Protein AF-X1L1N5-F1 (afdb_monomer_lite)

InterPro domains:
  IPR055259 Spore protein YkvP/CgeB, glycosyl transferase-like domain [PF13524] (21-61)

Foldseek 3Di:
DPDVVVVVVVVVVVVVVVVCPDDADEDDPVLVVQVVVVHAEEEAHHPPSVVPDDDPRRYDHD

Secondary structure (DSSP, 8-state):
---HHHHHHHHHHHHHHHH--S--BPP-THHHHHHHTT--EEE--BTTGGGTS-BTTTEEE-

Structure (mmCIF, N/CA/C/O backbone):
data_AF-X1L1N5-F1
#
_entry.id   AF-X1L1N5-F1
#
loop_
_atom_site.group_PDB
_atom_site.id
_atom_site.type_symbol
_atom_site.label_atom_id
_atom_site.label_alt_id
_atom_site.label_comp_id
_atom_site.label_asym_id
_atom_site.label_entity_id
_atom_site.label_seq_id
_atom_site.pdbx_PDB_ins_code
_atom_site.Cartn_x
_atom_site.Cartn_y
_atom_site.Cartn_z
_atom_site.occupancy
_atom_site.B_iso_or_equiv
_atom_site.auth_seq_id
_atom_site.auth_comp_id
_atom_site.auth_asym_id
_atom_site.auth_atom_id
_atom_site.pdbx_PDB_model_num
ATOM 1 N N . SER A 1 1 ? 13.511 -10.153 -24.878 1.00 49.38 1 SER A N 1
ATOM 2 C CA . SER A 1 1 ? 13.443 -8.854 -25.570 1.00 49.38 1 SER A CA 1
ATOM 3 C C . SER A 1 1 ? 12.913 -7.849 -24.563 1.00 49.38 1 SER A C 1
ATOM 5 O O . SER A 1 1 ? 11.727 -7.895 -24.267 1.00 49.38 1 SER A O 1
ATOM 7 N N . TYR A 1 2 ? 13.792 -7.092 -23.895 1.00 56.34 2 TYR A N 1
ATOM 8 C CA . TYR A 1 2 ? 13.356 -6.119 -22.888 1.00 56.34 2 TYR A CA 1
ATOM 9 C C . TYR A 1 2 ? 12.734 -4.923 -23.600 1.00 56.34 2 TYR A C 1
ATOM 11 O O . TYR A 1 2 ? 13.336 -4.317 -24.484 1.00 56.34 2 TYR A O 1
ATOM 19 N N . ASP A 1 3 ? 11.477 -4.682 -23.260 1.00 67.19 3 ASP A N 1
ATOM 20 C CA . ASP A 1 3 ? 10.562 -3.872 -24.036 1.00 67.19 3 ASP A CA 1
ATOM 21 C C . ASP A 1 3 ? 10.699 -2.395 -23.666 1.00 67.19 3 ASP A C 1
ATOM 23 O O . ASP A 1 3 ? 10.485 -1.995 -22.520 1.00 67.19 3 ASP A O 1
ATOM 27 N N . ILE A 1 4 ? 11.022 -1.570 -24.658 1.00 69.50 4 ILE A N 1
ATOM 28 C CA . ILE A 1 4 ? 11.102 -0.109 -24.552 1.00 69.50 4 ILE A CA 1
ATOM 29 C C . ILE A 1 4 ? 9.817 0.519 -23.983 1.00 69.50 4 ILE A C 1
ATOM 31 O O . ILE A 1 4 ? 9.869 1.614 -23.419 1.00 69.50 4 ILE A O 1
ATOM 35 N N . ARG A 1 5 ? 8.678 -0.187 -24.048 1.00 66.00 5 ARG A N 1
ATOM 36 C CA . ARG A 1 5 ? 7.420 0.207 -23.401 1.00 66.00 5 ARG A CA 1
ATOM 37 C C . ARG A 1 5 ? 7.547 0.363 -21.886 1.00 66.00 5 ARG A C 1
ATOM 39 O O . ARG A 1 5 ? 6.946 1.290 -21.356 1.00 66.00 5 ARG A O 1
ATOM 46 N N . TYR A 1 6 ? 8.350 -0.460 -21.209 1.00 63.31 6 TYR A N 1
ATOM 47 C CA . TYR A 1 6 ? 8.563 -0.361 -19.758 1.00 63.31 6 TYR A CA 1
ATOM 48 C C . TYR A 1 6 ? 9.310 0.926 -19.374 1.00 63.31 6 TYR A C 1
ATOM 50 O O . TYR A 1 6 ? 8.969 1.619 -18.415 1.00 63.31 6 TYR A O 1
ATOM 58 N N . ILE A 1 7 ? 10.310 1.294 -20.177 1.00 64.81 7 ILE A N 1
ATOM 59 C CA . ILE A 1 7 ? 11.102 2.507 -19.954 1.00 64.81 7 ILE A CA 1
ATOM 60 C C . ILE A 1 7 ? 10.230 3.749 -20.197 1.00 64.81 7 ILE A C 1
ATOM 62 O O . ILE A 1 7 ? 10.232 4.686 -19.397 1.00 64.81 7 ILE A O 1
ATOM 66 N N . PHE A 1 8 ? 9.405 3.737 -21.249 1.00 66.25 8 PHE A N 1
ATOM 67 C CA . PHE A 1 8 ? 8.478 4.836 -21.530 1.00 66.25 8 PHE A CA 1
ATOM 68 C C . PHE A 1 8 ? 7.311 4.930 -20.536 1.00 66.25 8 PHE A C 1
ATOM 70 O O . PHE A 1 8 ? 6.894 6.045 -20.212 1.00 66.25 8 PHE A O 1
ATOM 77 N N . SER A 1 9 ? 6.800 3.814 -20.004 1.00 62.09 9 SER A N 1
ATOM 78 C CA . SER A 1 9 ? 5.776 3.846 -18.951 1.00 62.09 9 SER A CA 1
ATOM 79 C C . SER A 1 9 ? 6.325 4.416 -17.645 1.00 62.09 9 SER A C 1
ATOM 81 O O . SER A 1 9 ? 5.636 5.209 -17.007 1.00 62.09 9 SER A O 1
ATOM 83 N N . SER A 1 10 ? 7.580 4.107 -17.303 1.00 64.19 10 SER A N 1
ATOM 84 C CA . SER A 1 10 ? 8.249 4.642 -16.111 1.00 64.19 10 SER A CA 1
ATOM 85 C C . SER A 1 10 ? 8.521 6.150 -16.202 1.00 64.19 10 SER A C 1
ATOM 87 O O . SER A 1 10 ? 8.446 6.862 -15.206 1.00 64.19 10 SER A O 1
ATOM 89 N N . ILE A 1 11 ? 8.814 6.674 -17.394 1.00 69.25 11 ILE A N 1
ATOM 90 C CA . ILE A 1 11 ? 9.030 8.117 -17.594 1.00 69.25 11 ILE A CA 1
ATOM 91 C C . ILE A 1 11 ? 7.694 8.875 -17.622 1.00 69.25 11 ILE A C 1
ATOM 93 O O . ILE A 1 11 ? 7.595 10.000 -17.127 1.00 69.25 11 ILE A O 1
ATOM 97 N N . LYS A 1 12 ? 6.637 8.254 -18.160 1.00 65.44 12 LYS A N 1
ATOM 98 C CA . LYS A 1 12 ? 5.281 8.816 -18.147 1.00 65.44 12 LYS A CA 1
ATOM 99 C C . LYS A 1 12 ? 4.707 8.877 -16.726 1.00 65.44 12 LYS A C 1
ATOM 101 O O . LYS A 1 12 ? 4.144 9.909 -16.369 1.00 65.44 12 LYS A O 1
ATOM 106 N N . SER A 1 13 ? 4.903 7.842 -15.905 1.00 61.25 13 SER A N 1
ATOM 107 C CA . SER A 1 13 ? 4.487 7.847 -14.494 1.00 61.25 13 SER A CA 1
ATOM 108 C C . SER A 1 13 ? 5.246 8.895 -13.673 1.00 61.25 13 SER A C 1
ATOM 110 O O . SER A 1 13 ? 4.630 9.612 -12.889 1.00 61.25 13 SER A O 1
ATOM 112 N N . LEU A 1 14 ? 6.543 9.095 -13.935 1.00 61.22 14 LEU A N 1
ATOM 113 C CA . LEU A 1 14 ? 7.344 10.166 -13.324 1.00 61.22 14 LEU A CA 1
ATOM 114 C C . LEU A 1 14 ? 6.861 11.578 -13.701 1.00 61.22 14 LEU A C 1
ATOM 116 O O . LEU A 1 14 ? 6.921 12.501 -12.885 1.00 61.22 14 LEU A O 1
ATOM 120 N N . ARG A 1 15 ? 6.347 11.765 -14.922 1.00 65.25 15 ARG A N 1
ATOM 121 C CA . ARG A 1 15 ? 5.799 13.058 -15.362 1.00 65.25 15 ARG A CA 1
ATOM 122 C C . ARG A 1 15 ? 4.444 13.366 -14.722 1.00 65.25 15 ARG A C 1
ATOM 124 O O . ARG A 1 15 ? 4.207 14.511 -14.341 1.00 65.25 15 ARG A O 1
ATOM 131 N N . GLU A 1 16 ? 3.584 12.363 -14.569 1.00 59.97 16 GLU A N 1
ATOM 132 C CA . GLU A 1 16 ? 2.318 12.503 -13.836 1.00 59.97 16 GLU A CA 1
ATOM 133 C C . GLU A 1 16 ? 2.558 12.680 -12.322 1.00 59.97 16 GLU A C 1
ATOM 135 O O . GLU A 1 16 ? 1.905 13.511 -11.689 1.00 59.97 16 GLU A O 1
ATOM 140 N N . PHE A 1 17 ? 3.586 12.029 -11.764 1.00 58.41 17 PHE A N 1
ATOM 141 C CA . PHE A 1 17 ? 4.064 12.232 -10.392 1.00 58.41 17 PHE A CA 1
ATOM 142 C C . PHE A 1 17 ? 4.515 13.679 -10.137 1.00 58.41 17 PHE A C 1
ATOM 144 O O . PHE A 1 17 ? 4.070 14.296 -9.171 1.00 58.41 17 PHE A O 1
ATOM 151 N N . MET A 1 18 ? 5.303 14.290 -11.030 1.00 57.12 18 MET A N 1
ATOM 152 C CA . MET A 1 18 ? 5.689 15.706 -10.882 1.00 57.12 18 MET A CA 1
ATOM 153 C C . MET A 1 18 ? 4.515 16.689 -11.037 1.00 57.12 18 MET A C 1
ATOM 155 O O . MET A 1 18 ? 4.570 17.805 -10.518 1.00 57.12 18 MET A O 1
ATOM 159 N N . ARG A 1 19 ? 3.427 16.284 -11.706 1.00 57.03 19 ARG A N 1
ATOM 160 C CA . ARG A 1 19 ? 2.178 17.060 -11.791 1.00 57.03 19 ARG A CA 1
ATOM 161 C C . ARG A 1 19 ? 1.337 16.960 -10.509 1.00 57.03 19 ARG A C 1
ATOM 163 O O . ARG A 1 19 ? 0.498 17.826 -10.261 1.00 57.03 19 ARG A O 1
ATOM 170 N N . SER A 1 20 ? 1.590 15.959 -9.662 1.00 52.62 20 SER A N 1
ATOM 171 C CA . SER A 1 20 ? 0.877 15.715 -8.403 1.00 52.62 20 SER A CA 1
ATOM 172 C C . SER A 1 20 ? 1.425 16.555 -7.236 1.00 52.62 20 SER A C 1
ATOM 174 O O . SER A 1 20 ? 1.892 16.075 -6.210 1.00 52.62 20 SER A O 1
ATOM 176 N N . LYS A 1 21 ? 1.307 17.881 -7.341 1.00 50.88 21 LYS A N 1
ATOM 177 C CA . LYS A 1 21 ? 1.623 18.820 -6.244 1.00 50.88 21 LYS A CA 1
ATOM 178 C C . LYS A 1 21 ? 0.567 18.809 -5.115 1.00 50.88 21 LYS A C 1
ATOM 180 O O . LYS A 1 21 ? 0.329 19.829 -4.471 1.00 50.88 21 LYS A O 1
ATOM 185 N N . LYS A 1 22 ? -0.107 17.678 -4.883 1.00 55.06 22 LYS A N 1
ATOM 186 C CA . LYS A 1 22 ? -1.117 17.494 -3.832 1.00 55.06 22 LYS A CA 1
ATOM 187 C C . LYS A 1 22 ? -0.829 16.206 -3.059 1.00 55.06 22 LYS A C 1
ATOM 189 O O . LYS A 1 22 ? -1.240 15.134 -3.470 1.00 55.06 22 LYS A O 1
ATOM 194 N N . ARG A 1 23 ? -0.132 16.375 -1.930 1.00 58.91 23 ARG A N 1
ATOM 195 C CA . ARG A 1 23 ? -0.047 15.458 -0.778 1.00 58.91 23 ARG A CA 1
ATOM 196 C C . ARG A 1 23 ? 0.109 13.974 -1.120 1.00 58.91 23 ARG A C 1
ATOM 198 O O . ARG A 1 23 ? -0.789 13.180 -0.874 1.00 58.91 23 ARG A O 1
ATOM 205 N N . ILE A 1 24 ? 1.279 13.611 -1.624 1.00 63.25 24 ILE A N 1
ATOM 206 C CA . ILE A 1 24 ? 1.713 12.216 -1.602 1.00 63.25 24 ILE A CA 1
ATOM 207 C C . ILE A 1 24 ? 2.279 11.961 -0.208 1.00 63.25 24 ILE A C 1
ATOM 209 O O . ILE A 1 24 ? 3.312 12.526 0.155 1.00 63.25 24 ILE A O 1
ATOM 213 N N . GLU A 1 25 ? 1.578 11.159 0.587 1.00 69.31 25 GLU A N 1
ATOM 214 C CA . GLU A 1 25 ? 2.120 10.680 1.858 1.00 69.31 25 GLU A CA 1
ATOM 215 C C . GLU A 1 25 ? 3.186 9.609 1.595 1.00 69.31 25 GLU A C 1
ATOM 217 O O . GLU A 1 25 ? 3.133 8.893 0.596 1.00 69.31 25 GLU A O 1
ATOM 222 N N . GLN A 1 26 ? 4.169 9.500 2.488 1.00 76.50 26 GLN A N 1
ATOM 223 C CA . GLN A 1 26 ? 5.180 8.441 2.433 1.00 76.50 26 GLN A CA 1
ATOM 224 C C . GLN A 1 26 ? 4.638 7.130 3.011 1.00 76.50 26 GLN A C 1
ATOM 226 O O . GLN A 1 26 ? 3.820 7.143 3.939 1.00 76.50 26 GLN A O 1
ATOM 231 N N . ILE A 1 27 ? 5.140 6.004 2.496 1.00 80.56 27 ILE A N 1
ATOM 232 C CA . ILE A 1 27 ? 4.819 4.672 3.013 1.00 80.56 27 ILE A CA 1
ATOM 233 C C . ILE A 1 27 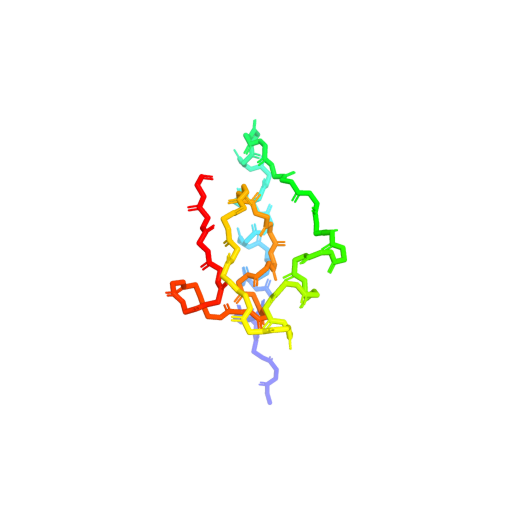? 5.332 4.570 4.456 1.00 80.56 27 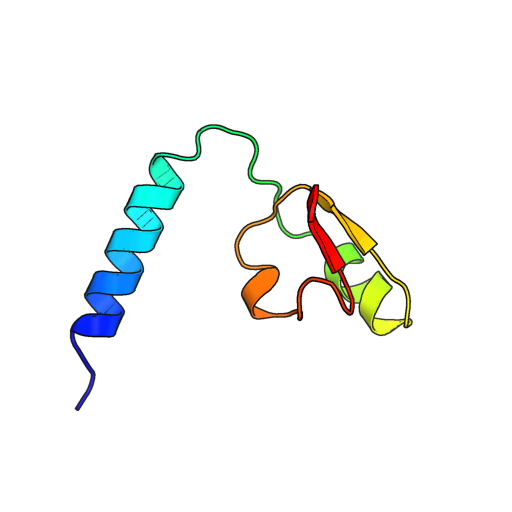ILE A C 1
ATOM 235 O O . ILE A 1 27 ? 6.482 4.895 4.747 1.00 80.56 27 ILE A O 1
ATOM 239 N N . LYS A 1 28 ? 4.470 4.113 5.367 1.00 84.19 28 LYS A N 1
ATOM 240 C CA . LYS A 1 28 ? 4.781 3.903 6.791 1.00 84.19 28 LYS A CA 1
ATOM 241 C C . LYS A 1 28 ? 4.658 2.412 7.105 1.00 84.19 28 LYS A C 1
ATOM 243 O O . LYS A 1 28 ? 3.813 1.747 6.518 1.00 84.19 28 LYS A O 1
ATOM 248 N N . ALA A 1 29 ? 5.437 1.901 8.061 1.00 84.12 29 ALA A N 1
ATOM 249 C CA . ALA A 1 29 ? 5.430 0.476 8.437 1.00 84.12 29 ALA A CA 1
ATOM 250 C C . ALA A 1 29 ? 4.023 -0.059 8.766 1.00 84.12 29 ALA A C 1
ATOM 252 O O . ALA A 1 29 ? 3.648 -1.150 8.343 1.00 84.12 29 ALA A O 1
ATOM 253 N N . ARG A 1 30 ? 3.195 0.776 9.405 1.00 82.25 30 ARG A N 1
ATOM 254 C CA . ARG A 1 30 ? 1.800 0.459 9.742 1.00 82.25 30 ARG A CA 1
ATOM 255 C C 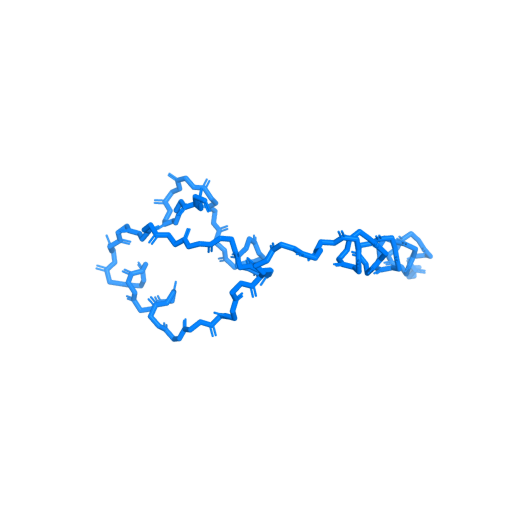. ARG A 1 30 ? 0.940 0.069 8.539 1.00 82.25 30 ARG A C 1
ATOM 257 O O . ARG A 1 30 ? 0.028 -0.728 8.707 1.00 82.25 30 ARG A O 1
ATOM 264 N N . ASN A 1 31 ? 1.265 0.586 7.350 1.00 83.06 31 ASN A N 1
ATOM 265 C CA . ASN A 1 31 ? 0.576 0.250 6.104 1.00 83.06 31 ASN A CA 1
ATOM 266 C C . ASN A 1 31 ? 0.697 -1.234 5.745 1.00 83.06 31 ASN A C 1
ATOM 268 O O . ASN A 1 31 ? -0.112 -1.721 4.969 1.00 83.06 31 ASN A O 1
ATOM 272 N N . PHE A 1 32 ? 1.688 -1.933 6.304 1.00 87.00 32 PHE A N 1
ATOM 273 C CA . PHE A 1 32 ? 1.866 -3.372 6.144 1.00 87.00 32 PHE A CA 1
ATOM 274 C C . PHE A 1 32 ? 1.425 -4.152 7.377 1.00 87.00 32 PHE A C 1
ATOM 276 O O . PHE A 1 32 ? 0.828 -5.214 7.241 1.00 87.00 32 PHE A O 1
ATOM 283 N N . GLU A 1 33 ? 1.675 -3.624 8.575 1.00 88.12 33 GLU A N 1
ATOM 284 C CA . GLU A 1 33 ? 1.319 -4.305 9.824 1.00 88.12 33 GLU A CA 1
ATOM 285 C C . GLU A 1 33 ? -0.196 -4.488 9.978 1.00 88.12 33 GLU A C 1
ATOM 287 O O . GLU A 1 33 ? -0.640 -5.553 10.396 1.00 88.12 33 GLU A O 1
ATOM 292 N N . ILE A 1 34 ? -0.998 -3.476 9.623 1.00 85.75 34 ILE A N 1
ATOM 293 C CA . ILE A 1 34 ? -2.457 -3.538 9.780 1.00 85.75 34 ILE A CA 1
ATOM 294 C C . ILE A 1 34 ? -3.064 -4.606 8.848 1.00 85.75 34 ILE A C 1
ATOM 296 O O . ILE A 1 34 ? -3.738 -5.497 9.373 1.00 85.75 34 ILE A O 1
ATOM 300 N N . PRO A 1 35 ? -2.781 -4.611 7.527 1.00 84.81 35 PRO A N 1
ATOM 301 C CA . PRO A 1 35 ? -3.191 -5.707 6.646 1.00 84.81 35 PRO A CA 1
ATOM 302 C C . PRO A 1 35 ? -2.652 -7.080 7.055 1.00 84.81 35 PRO A C 1
ATOM 304 O O . PRO A 1 35 ? -3.398 -8.056 7.043 1.00 84.81 35 PRO A O 1
ATOM 307 N N . ALA A 1 36 ? -1.386 -7.174 7.484 1.00 85.75 36 ALA A N 1
ATOM 308 C CA . ALA A 1 36 ? -0.777 -8.447 7.883 1.00 85.75 36 ALA A CA 1
ATOM 309 C C . ALA A 1 36 ? -1.462 -9.091 9.102 1.00 85.75 36 ALA A C 1
ATOM 311 O O . ALA A 1 36 ? -1.435 -10.311 9.257 1.00 85.75 36 ALA A O 1
ATOM 312 N N . LEU A 1 37 ? -2.099 -8.283 9.952 1.00 88.25 37 LEU A N 1
ATOM 313 C CA . LEU A 1 37 ? -2.899 -8.739 11.091 1.00 88.25 37 LEU A CA 1
ATOM 314 C C . LEU A 1 37 ? -4.380 -8.977 10.733 1.00 88.25 37 LEU A C 1
ATOM 316 O O . LEU A 1 37 ? -5.196 -9.203 11.625 1.00 88.25 37 LEU A O 1
ATOM 320 N N . GLY A 1 38 ? -4.741 -8.927 9.446 1.00 85.44 38 GLY A N 1
ATOM 321 C CA . GLY A 1 38 ? -6.116 -9.074 8.956 1.00 85.44 38 GLY A CA 1
ATOM 322 C C . GLY A 1 38 ? -6.984 -7.827 9.152 1.00 85.44 38 GLY A C 1
ATOM 323 O O . GLY A 1 38 ? -8.207 -7.902 9.046 1.00 85.44 38 GLY A O 1
ATOM 324 N N . GLY A 1 39 ? -6.369 -6.689 9.477 1.00 84.31 39 GLY A N 1
ATOM 325 C CA . GLY A 1 39 ? -7.043 -5.407 9.627 1.00 84.31 39 GLY A CA 1
ATOM 326 C C . GLY A 1 39 ? -7.223 -4.684 8.293 1.00 84.31 39 GLY A C 1
ATOM 327 O O . GLY A 1 39 ? -6.449 -4.856 7.357 1.00 84.31 39 GLY A O 1
ATOM 328 N N . PHE A 1 40 ? -8.234 -3.822 8.230 1.00 85.44 40 PHE A N 1
ATOM 329 C CA . PHE A 1 40 ? -8.516 -2.992 7.062 1.00 85.44 40 PHE A CA 1
ATOM 330 C C . PHE A 1 40 ? -8.078 -1.548 7.314 1.00 85.44 40 PHE A C 1
ATOM 332 O O . PHE A 1 40 ? -8.486 -0.942 8.310 1.00 85.44 40 PHE A O 1
ATOM 339 N N . GLN A 1 41 ? -7.257 -0.985 6.424 1.00 84.81 41 GLN A N 1
ATOM 340 C CA . GLN A 1 41 ? -6.670 0.341 6.630 1.00 84.81 41 GLN A CA 1
ATOM 341 C C . GLN A 1 41 ? -7.251 1.414 5.703 1.00 84.81 41 GLN A C 1
ATOM 343 O O . GLN A 1 41 ? -7.185 1.310 4.481 1.00 84.81 41 GLN A O 1
ATOM 348 N N . LEU A 1 42 ? -7.710 2.517 6.304 1.00 84.69 42 LEU A N 1
ATOM 349 C CA . LEU A 1 42 ? -7.998 3.773 5.610 1.00 84.69 42 LEU A CA 1
ATOM 350 C C . LEU A 1 42 ? -6.752 4.663 5.643 1.00 84.69 42 LEU A C 1
ATOM 352 O O . LEU A 1 42 ? -6.287 5.046 6.718 1.00 84.69 42 LEU A O 1
ATOM 356 N N . THR A 1 43 ? -6.190 4.982 4.480 1.00 79.56 43 THR A N 1
ATOM 357 C CA . THR A 1 43 ? -4.965 5.786 4.373 1.00 79.56 43 THR A CA 1
ATOM 358 C C . THR A 1 43 ? -5.120 6.917 3.366 1.00 79.56 43 THR A C 1
ATOM 360 O O . THR A 1 43 ? -5.938 6.855 2.458 1.00 79.56 43 THR A O 1
ATOM 363 N N . ASN A 1 44 ? -4.314 7.965 3.508 1.00 77.25 44 ASN A N 1
ATOM 364 C CA . ASN A 1 44 ? -4.153 8.942 2.435 1.00 77.25 44 ASN A CA 1
ATOM 365 C C . ASN A 1 44 ? -3.438 8.289 1.250 1.00 77.25 44 ASN A C 1
ATOM 367 O O . ASN A 1 44 ? -2.664 7.340 1.437 1.00 77.25 44 ASN A O 1
ATOM 371 N N . TYR A 1 45 ? -3.650 8.852 0.060 1.00 73.69 45 TYR A N 1
ATOM 372 C CA . TYR A 1 45 ? -2.940 8.437 -1.143 1.00 73.69 45 TYR A CA 1
ATOM 373 C C . TYR A 1 45 ? -1.419 8.420 -0.928 1.00 73.69 45 TYR A C 1
ATOM 375 O O . TYR A 1 45 ? -0.787 9.423 -0.574 1.00 73.69 45 TYR A O 1
ATOM 383 N N . CYS A 1 46 ? -0.843 7.243 -1.143 1.00 72.69 46 CYS A N 1
ATOM 384 C CA . CYS A 1 46 ? 0.567 6.966 -0.967 1.00 72.69 46 CYS A CA 1
ATOM 385 C C . CYS A 1 46 ? 1.046 6.231 -2.214 1.00 72.69 46 CYS A C 1
ATOM 387 O O . CYS A 1 46 ? 0.535 5.155 -2.531 1.00 72.69 46 CYS A O 1
ATOM 389 N N . LEU A 1 47 ? 1.993 6.832 -2.939 1.00 68.69 47 LEU A N 1
ATOM 390 C CA . LEU A 1 47 ? 2.517 6.205 -4.147 1.00 68.69 47 LEU A CA 1
ATOM 391 C C . LEU A 1 47 ? 3.159 4.858 -3.818 1.00 68.69 47 LEU A C 1
ATOM 393 O O . LEU A 1 47 ? 3.789 4.706 -2.772 1.00 68.69 47 LEU A O 1
ATOM 397 N N . SER A 1 48 ? 3.002 3.915 -4.744 1.00 73.75 48 SER A N 1
ATOM 398 C CA . SER A 1 48 ? 3.512 2.544 -4.672 1.00 73.75 48 SER A CA 1
ATOM 399 C C . SER A 1 48 ? 2.843 1.626 -3.658 1.00 73.75 48 SER A C 1
ATOM 401 O O . SER A 1 48 ? 3.180 0.453 -3.619 1.00 73.75 48 SER A O 1
ATOM 403 N N . LEU A 1 49 ? 1.862 2.080 -2.870 1.00 76.44 49 LEU A N 1
ATOM 404 C CA . LEU A 1 49 ? 1.120 1.167 -1.991 1.00 76.44 49 LEU A CA 1
ATOM 405 C C . LEU A 1 49 ? 0.214 0.204 -2.787 1.00 76.44 49 LEU A C 1
ATOM 407 O O . LEU A 1 49 ? -0.010 -0.929 -2.371 1.00 76.44 49 LEU A O 1
ATOM 411 N N . GLU A 1 50 ? -0.232 0.642 -3.963 1.00 72.56 50 GLU A N 1
ATOM 412 C CA . GLU A 1 50 ? -0.950 -0.151 -4.970 1.00 72.56 50 GLU A CA 1
ATOM 413 C C . GLU A 1 50 ? -0.098 -1.255 -5.622 1.00 72.56 50 GLU A C 1
ATOM 415 O O . GLU A 1 50 ? -0.652 -2.206 -6.165 1.00 72.56 50 GLU A O 1
ATOM 420 N N . ASP A 1 51 ? 1.235 -1.173 -5.523 1.00 79.88 51 ASP A N 1
ATOM 421 C CA . ASP A 1 51 ? 2.140 -2.219 -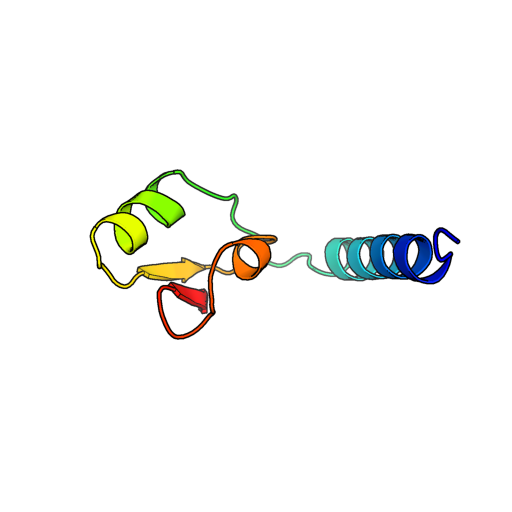6.018 1.00 79.88 51 ASP A CA 1
ATOM 422 C C . ASP A 1 51 ? 2.196 -3.430 -5.063 1.00 79.88 51 ASP A C 1
ATOM 424 O O . ASP A 1 51 ? 2.615 -4.517 -5.463 1.00 79.88 51 ASP A O 1
ATOM 428 N N . TYR A 1 52 ? 1.787 -3.248 -3.798 1.00 80.56 52 TYR A N 1
ATOM 429 C CA . TYR A 1 52 ? 1.855 -4.274 -2.748 1.00 80.56 52 TYR A CA 1
ATOM 430 C C . TYR A 1 52 ? 0.487 -4.802 -2.307 1.00 80.56 52 TYR A C 1
ATOM 432 O O . TYR A 1 52 ? 0.420 -5.921 -1.805 1.00 80.56 52 TYR A O 1
ATOM 440 N N . PHE A 1 53 ? -0.583 -4.020 -2.471 1.00 81.12 53 PHE A N 1
ATOM 441 C CA . PHE A 1 53 ? -1.913 -4.353 -1.959 1.00 81.12 53 PHE A CA 1
ATOM 442 C C . PHE A 1 53 ? -3.006 -4.197 -3.006 1.00 81.12 53 PHE A C 1
ATOM 444 O O . PHE A 1 53 ? -2.994 -3.278 -3.824 1.00 81.12 53 PHE A O 1
ATOM 451 N N . GLU A 1 54 ? -4.021 -5.053 -2.900 1.00 79.31 54 GLU A N 1
ATOM 452 C CA . GLU A 1 54 ? -5.241 -4.929 -3.689 1.00 79.31 54 GLU A CA 1
ATOM 453 C C . GLU A 1 54 ? -6.164 -3.875 -3.047 1.00 79.31 54 GLU A C 1
ATOM 455 O O . GLU A 1 54 ? -6.733 -4.074 -1.964 1.00 79.31 54 GLU A O 1
ATOM 460 N N . ILE A 1 55 ? -6.292 -2.715 -3.704 1.00 78.56 55 ILE A N 1
ATOM 461 C CA . ILE A 1 55 ? -7.135 -1.608 -3.227 1.00 78.56 55 ILE A CA 1
ATOM 462 C C . ILE A 1 55 ? -8.589 -2.085 -3.110 1.00 78.56 55 ILE A C 1
ATOM 464 O O . ILE A 1 55 ? -9.156 -2.6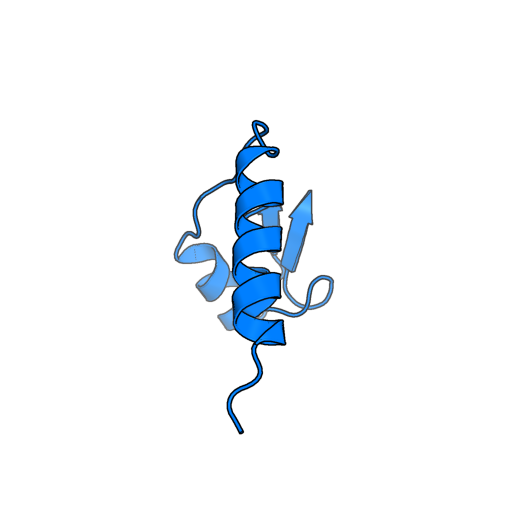34 -4.051 1.00 78.56 55 ILE A O 1
ATOM 468 N N . GLY A 1 56 ? -9.208 -1.841 -1.956 1.00 70.56 56 GLY A N 1
ATOM 469 C CA . GLY A 1 56 ? -10.580 -2.247 -1.640 1.00 70.56 56 GLY A CA 1
ATOM 470 C C . GLY A 1 56 ? -10.688 -3.577 -0.897 1.00 70.56 56 GLY A C 1
ATOM 471 O O . GLY A 1 56 ? -11.739 -3.855 -0.324 1.00 70.56 56 GLY A O 1
ATOM 472 N N . LYS A 1 57 ? -9.612 -4.368 -0.845 1.00 78.88 57 LYS A N 1
ATOM 473 C CA . LYS A 1 57 ? -9.566 -5.623 -0.087 1.00 78.88 57 LYS A CA 1
ATOM 474 C C . LYS A 1 57 ? -8.896 -5.444 1.269 1.00 78.88 57 LYS A C 1
ATOM 476 O O . LYS A 1 57 ? -9.458 -5.820 2.290 1.00 78.88 57 LYS A O 1
ATOM 481 N N . GLU A 1 58 ? -7.715 -4.836 1.266 1.00 76.94 58 GLU A N 1
ATOM 482 C CA . GLU A 1 58 ? -6.872 -4.680 2.462 1.00 76.94 58 GLU A CA 1
ATOM 483 C C . GLU A 1 58 ? -6.703 -3.207 2.852 1.00 76.94 58 GLU A C 1
ATOM 485 O O . GLU A 1 58 ? -6.636 -2.861 4.035 1.00 76.94 58 GLU A O 1
ATOM 490 N N . ILE A 1 59 ? -6.686 -2.324 1.851 1.00 79.00 59 ILE A N 1
ATOM 491 C CA . ILE A 1 59 ? -6.501 -0.885 2.029 1.00 79.00 59 ILE A CA 1
ATOM 492 C C . ILE A 1 59 ? -7.505 -0.092 1.192 1.00 79.00 59 ILE A C 1
ATOM 494 O O . ILE A 1 59 ? -7.835 -0.473 0.070 1.00 79.00 59 ILE A O 1
ATOM 498 N N . VAL A 1 60 ? -7.949 1.054 1.704 1.00 82.75 60 VAL A N 1
ATO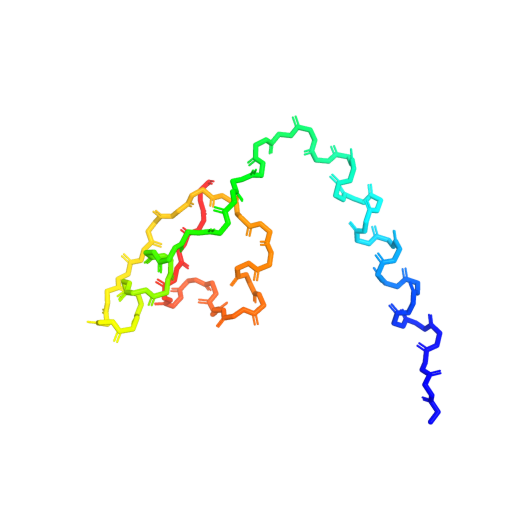M 499 C CA . VAL A 1 60 ? -8.686 2.061 0.930 1.00 82.75 60 VAL A CA 1
ATOM 500 C C . VAL A 1 60 ? -8.022 3.419 1.091 1.00 82.75 60 VAL A C 1
ATOM 502 O O . VAL A 1 60 ? -7.601 3.803 2.185 1.00 82.75 60 VAL A O 1
ATOM 505 N N . MET A 1 61 ? -7.915 4.131 -0.030 1.00 77.25 61 MET A N 1
ATOM 506 C CA . MET A 1 61 ? -7.287 5.443 -0.107 1.00 77.25 61 MET A CA 1
ATOM 507 C C . MET A 1 61 ? -8.350 6.543 -0.190 1.00 77.25 61 MET A C 1
ATOM 509 O O . MET A 1 61 ? -9.303 6.405 -0.957 1.00 77.25 61 MET A O 1
ATOM 513 N N . SER A 1 62 ? -8.182 7.615 0.591 1.00 67.00 62 SER A N 1
ATOM 514 C CA . SER A 1 62 ? -9.035 8.817 0.570 1.00 67.00 62 SER A CA 1
ATOM 515 C C . SER A 1 62 ? -8.302 10.059 0.071 1.00 67.00 62 SER A C 1
ATOM 517 O O . SER A 1 62 ? -7.050 10.106 0.141 1.00 67.00 62 SER A O 1
#

Radius of gyration: 14.2 Å; chains: 1; bounding box: 24×28×37 Å

pLDDT: mean 72.51, std 10.68, range [49.38, 88.25]

Organism: NCBI:txid412755

Sequence (62 aa):
SYDIRYIFSSIKSLREFMRSKKRIEQIKARNFEIPALGGFQLTNYCLSLEDYFEIGKEIVMS